Protein AF-A0A0F3IKJ4-F1 (afdb_monomer_lite)

Organism: NCBI:txid1632867

Structure (mmCIF, N/CA/C/O backbone):
data_AF-A0A0F3IKJ4-F1
#
_entry.id   AF-A0A0F3IKJ4-F1
#
loop_
_atom_site.group_PDB
_atom_site.id
_atom_site.type_symbol
_atom_site.label_atom_id
_atom_site.label_alt_id
_atom_site.label_comp_id
_atom_site.label_asym_id
_atom_site.label_entity_id
_atom_site.label_seq_id
_atom_site.pdbx_PDB_ins_code
_atom_site.Cartn_x
_atom_site.Cartn_y
_atom_site.Cartn_z
_atom_site.occupancy
_atom_site.B_iso_or_equiv
_atom_site.auth_seq_id
_atom_site.auth_comp_id
_atom_site.auth_asym_id
_atom_site.auth_atom_id
_atom_site.pdbx_PDB_model_num
ATOM 1 N N . GLY A 1 1 ? 0.042 -2.374 -7.862 1.00 97.12 1 GLY A N 1
ATOM 2 C CA . GLY A 1 1 ? 1.184 -1.464 -7.655 1.00 97.12 1 GLY A CA 1
ATOM 3 C C . GLY A 1 1 ? 1.555 -1.371 -6.192 1.00 97.12 1 GLY A C 1
ATOM 4 O O . GLY A 1 1 ? 2.397 -2.140 -5.754 1.00 97.12 1 GLY A O 1
ATOM 5 N N . ILE A 1 2 ? 0.873 -0.508 -5.431 1.00 98.25 2 ILE A N 1
ATOM 6 C CA . ILE A 1 2 ? 1.200 -0.202 -4.023 1.00 98.25 2 ILE A CA 1
ATOM 7 C C . ILE A 1 2 ? 1.387 -1.458 -3.158 1.00 98.25 2 ILE A C 1
ATOM 9 O O . ILE A 1 2 ? 2.433 -1.602 -2.537 1.00 98.25 2 ILE A O 1
ATOM 13 N N . HIS A 1 3 ? 0.435 -2.404 -3.169 1.00 98.06 3 HIS A N 1
ATOM 14 C CA . HIS A 1 3 ? 0.554 -3.659 -2.403 1.00 98.06 3 HIS A CA 1
ATOM 15 C C . HIS A 1 3 ? 1.870 -4.401 -2.675 1.00 98.06 3 HIS A C 1
ATOM 17 O O . HIS A 1 3 ? 2.531 -4.850 -1.743 1.00 98.06 3 HIS A O 1
ATOM 23 N N . TYR A 1 4 ? 2.281 -4.491 -3.942 1.00 98.56 4 TYR A N 1
ATOM 24 C CA . TYR A 1 4 ? 3.540 -5.131 -4.307 1.00 98.56 4 TYR A CA 1
ATOM 25 C C . TYR A 1 4 ? 4.745 -4.340 -3.787 1.00 98.56 4 TYR A C 1
ATOM 27 O O . TYR A 1 4 ? 5.637 -4.933 -3.197 1.00 98.56 4 TYR A O 1
ATOM 35 N N . CYS A 1 5 ? 4.772 -3.013 -3.927 1.00 98.44 5 CYS A N 1
ATOM 36 C CA . CYS A 1 5 ? 5.902 -2.224 -3.425 1.00 98.44 5 CYS A CA 1
ATOM 37 C C . CYS A 1 5 ? 6.017 -2.254 -1.890 1.00 98.44 5 CYS A C 1
ATOM 39 O O . CYS A 1 5 ? 7.115 -2.105 -1.361 1.00 98.44 5 CYS A O 1
ATOM 41 N N . LEU A 1 6 ? 4.913 -2.489 -1.173 1.00 98.25 6 LEU A N 1
ATOM 42 C CA . LEU A 1 6 ? 4.915 -2.659 0.283 1.00 98.25 6 LEU A CA 1
ATOM 43 C C . LEU A 1 6 ? 5.345 -4.065 0.723 1.00 98.25 6 LEU A C 1
ATOM 45 O O . LEU A 1 6 ? 6.025 -4.201 1.736 1.00 98.25 6 LEU A O 1
ATOM 49 N N . ASN A 1 7 ? 4.940 -5.102 -0.018 1.00 97.94 7 ASN A N 1
ATOM 50 C CA . ASN A 1 7 ? 4.973 -6.486 0.470 1.00 97.94 7 ASN A CA 1
ATOM 51 C C . ASN A 1 7 ? 5.778 -7.462 -0.403 1.00 97.94 7 ASN A C 1
ATOM 53 O O . ASN A 1 7 ? 6.031 -8.586 0.017 1.00 97.94 7 ASN A O 1
ATOM 57 N N . LYS A 1 8 ? 6.155 -7.074 -1.625 1.00 97.31 8 LYS A N 1
ATOM 58 C CA . LYS A 1 8 ? 6.764 -7.920 -2.673 1.00 97.31 8 LYS A CA 1
ATOM 59 C C . LYS A 1 8 ? 5.956 -9.173 -3.026 1.00 97.31 8 LYS A C 1
ATOM 61 O O . LYS A 1 8 ? 6.501 -10.178 -3.476 1.00 97.31 8 LYS A O 1
ATOM 66 N N . THR A 1 9 ? 4.639 -9.112 -2.861 1.00 96.88 9 THR A N 1
ATOM 67 C CA . THR A 1 9 ? 3.717 -10.199 -3.205 1.00 96.88 9 THR A CA 1
ATOM 68 C C . THR A 1 9 ? 2.596 -9.708 -4.112 1.00 96.88 9 THR A C 1
ATOM 70 O O . THR A 1 9 ? 2.366 -8.508 -4.253 1.00 96.88 9 THR A O 1
ATOM 73 N N . SER A 1 10 ? 1.877 -10.642 -4.738 1.00 95.06 10 SER A N 1
ATOM 74 C CA . SER A 1 10 ? 0.716 -10.321 -5.573 1.00 95.06 10 SER A CA 1
ATOM 75 C C . SER A 1 10 ? -0.583 -10.135 -4.799 1.00 95.06 10 SER A C 1
ATOM 77 O O . SER A 1 10 ? -1.465 -9.431 -5.282 1.00 95.06 10 SER A O 1
ATOM 79 N N . TYR A 1 11 ? -0.719 -10.762 -3.626 1.00 92.31 11 TYR A N 1
ATOM 80 C CA . TYR A 1 11 ? -1.995 -10.768 -2.910 1.00 92.31 11 TYR A CA 1
ATOM 81 C C . TYR A 1 11 ? -1.863 -10.952 -1.393 1.00 92.31 11 TYR A C 1
ATOM 83 O O . TYR A 1 11 ? -2.344 -10.120 -0.634 1.00 92.31 11 TYR A O 1
ATOM 91 N N . LYS A 1 12 ? -1.185 -12.009 -0.926 1.00 95.19 12 LYS A N 1
ATOM 92 C CA . LYS A 1 12 ? -1.010 -12.286 0.514 1.00 95.19 12 LYS A CA 1
ATOM 93 C C . LYS A 1 12 ? 0.111 -11.440 1.113 1.00 95.19 12 LYS A C 1
ATOM 95 O O . LYS A 1 12 ? 1.180 -11.364 0.519 1.00 95.19 12 LYS A O 1
ATOM 100 N N . ALA A 1 13 ? -0.095 -10.872 2.292 1.00 96.56 13 ALA A N 1
ATOM 101 C CA . ALA A 1 13 ? 0.951 -10.224 3.078 1.00 96.56 13 ALA A CA 1
ATOM 102 C C . ALA A 1 13 ? 0.760 -10.562 4.561 1.00 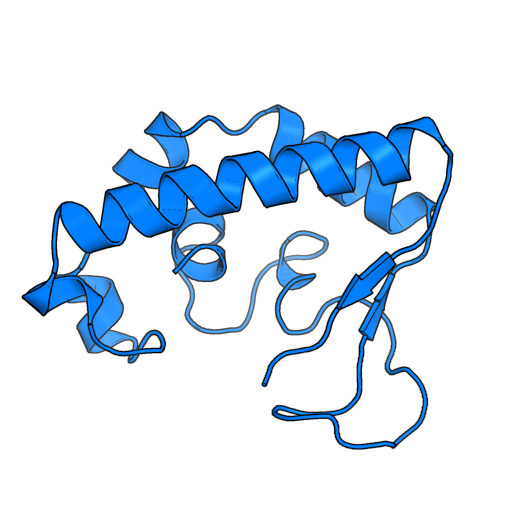96.56 13 ALA A C 1
ATOM 104 O O . ALA A 1 13 ? -0.245 -11.166 4.934 1.00 96.56 13 ALA A O 1
ATOM 105 N N . GLU A 1 14 ? 1.733 -10.215 5.396 1.00 96.94 14 GLU A N 1
ATOM 106 C CA . GLU A 1 14 ? 1.593 -10.384 6.839 1.00 96.94 14 GLU A CA 1
ATOM 107 C C . GLU A 1 14 ? 0.711 -9.276 7.426 1.00 96.94 14 GLU A C 1
ATOM 109 O O . GLU A 1 14 ? 0.912 -8.102 7.089 1.00 96.94 14 GLU A O 1
ATOM 114 N N . PRO A 1 15 ? -0.221 -9.600 8.337 1.00 96.50 15 PRO A N 1
ATOM 115 C CA . PRO A 1 15 ? -0.970 -8.585 9.054 1.00 96.50 15 PRO A CA 1
ATOM 116 C C . PRO A 1 15 ? -0.051 -7.597 9.803 1.00 96.50 15 PRO A C 1
ATOM 118 O O . PRO A 1 15 ? 0.967 -7.999 10.371 1.00 96.50 15 PRO A O 1
ATOM 121 N N . PRO A 1 16 ? -0.389 -6.296 9.833 1.00 97.31 16 PRO A N 1
ATOM 122 C CA . PRO A 1 16 ? -1.588 -5.697 9.247 1.00 97.31 16 PRO A CA 1
ATOM 123 C C . PRO A 1 16 ? -1.377 -5.186 7.803 1.00 97.31 16 PRO A C 1
ATOM 125 O O . PRO A 1 16 ? -2.193 -4.424 7.295 1.00 97.31 16 PRO A O 1
ATOM 128 N N . MET A 1 17 ? -0.273 -5.542 7.136 1.00 97.94 17 MET A N 1
ATOM 129 C CA . MET A 1 17 ? 0.091 -5.030 5.802 1.00 97.94 17 MET A CA 1
ATOM 130 C C . MET A 1 17 ? -0.660 -5.703 4.644 1.00 97.94 17 MET A C 1
ATOM 132 O O . MET A 1 17 ? -0.501 -5.316 3.485 1.00 97.94 17 MET A O 1
ATOM 136 N N . ASP A 1 18 ? -1.513 -6.674 4.953 1.00 97.38 18 ASP A N 1
ATOM 137 C CA . ASP A 1 18 ? -2.482 -7.282 4.045 1.00 97.38 18 ASP A CA 1
ATOM 138 C C . ASP A 1 18 ? -3.782 -6.473 3.899 1.00 97.38 18 ASP A C 1
ATOM 140 O O . ASP A 1 18 ? -4.666 -6.890 3.152 1.00 97.38 18 ASP A O 1
ATOM 144 N N . PHE A 1 19 ? -3.907 -5.311 4.556 1.00 97.69 19 PHE A N 1
ATOM 145 C CA . PHE A 1 19 ? -5.128 -4.489 4.592 1.00 97.69 19 PHE A CA 1
ATOM 146 C C . PHE A 1 19 ? -5.683 -4.057 3.225 1.00 97.69 19 PHE A C 1
ATOM 148 O O . PHE A 1 19 ? -6.861 -3.722 3.132 1.00 97.69 19 PHE A O 1
ATOM 155 N N . ILE A 1 20 ? -4.858 -4.040 2.173 1.00 96.69 20 ILE A N 1
ATOM 156 C CA . ILE A 1 20 ? -5.297 -3.692 0.812 1.00 96.69 20 ILE A CA 1
ATOM 157 C C . ILE A 1 20 ? -6.105 -4.839 0.186 1.00 96.69 20 ILE A C 1
ATOM 159 O O . ILE A 1 20 ? -6.979 -4.591 -0.640 1.00 96.69 20 ILE A O 1
ATOM 163 N N . THR A 1 21 ? -5.814 -6.090 0.554 1.00 94.75 21 THR A N 1
ATOM 164 C CA . THR A 1 21 ? -6.350 -7.288 -0.108 1.00 94.75 21 THR A CA 1
ATOM 165 C C . THR A 1 21 ? -7.197 -8.140 0.834 1.00 94.75 21 THR A C 1
ATOM 167 O O . THR A 1 21 ? -8.398 -8.299 0.625 1.00 94.75 21 THR A O 1
ATOM 170 N N . LEU A 1 22 ? -6.570 -8.718 1.858 1.00 94.44 22 LEU A N 1
ATOM 171 C CA . LEU A 1 22 ? -7.141 -9.761 2.709 1.00 94.44 22 LEU A CA 1
ATOM 172 C C . LEU A 1 22 ? -7.394 -9.305 4.145 1.00 94.44 22 LEU A C 1
ATOM 174 O O . LEU A 1 22 ? -8.192 -9.945 4.830 1.00 94.44 22 LEU A O 1
ATOM 178 N N . GLY A 1 23 ? -6.759 -8.227 4.596 1.00 95.00 23 GLY A N 1
ATOM 179 C CA . GLY A 1 23 ? -6.892 -7.751 5.967 1.00 95.00 23 GLY A CA 1
ATOM 180 C C . GLY A 1 23 ? -8.316 -7.300 6.307 1.00 95.00 23 GLY A C 1
ATOM 181 O O . GLY A 1 23 ? -9.143 -7.030 5.433 1.00 95.00 23 GLY A O 1
ATOM 182 N N . GLY A 1 24 ? -8.600 -7.209 7.605 1.00 95.88 24 GLY A N 1
ATOM 183 C CA . GLY A 1 24 ? -9.909 -6.796 8.108 1.00 95.88 24 GLY A CA 1
ATOM 184 C C . GLY A 1 24 ? -10.987 -7.871 8.047 1.00 95.88 24 GLY A C 1
ATOM 185 O O . GLY A 1 24 ? -10.725 -9.061 7.875 1.00 95.88 24 GLY A O 1
ATOM 186 N N . GLN A 1 25 ? -12.230 -7.426 8.206 1.00 97.00 25 GLN A N 1
ATOM 187 C CA . GLN A 1 25 ? -13.424 -8.270 8.175 1.00 97.00 25 GLN A CA 1
ATOM 188 C C . GLN A 1 25 ? -14.310 -7.897 6.991 1.00 97.00 25 GLN A C 1
ATOM 190 O O . GLN A 1 25 ? -14.407 -6.732 6.630 1.00 97.00 25 GLN A O 1
ATOM 195 N N . MET A 1 26 ? -14.991 -8.865 6.382 1.00 96.94 26 MET A N 1
ATOM 196 C CA . MET A 1 26 ? -15.925 -8.564 5.293 1.00 96.94 26 MET A CA 1
ATOM 197 C C . MET A 1 26 ? -17.128 -7.756 5.798 1.00 96.94 26 MET A C 1
ATOM 199 O O . MET A 1 26 ? -17.755 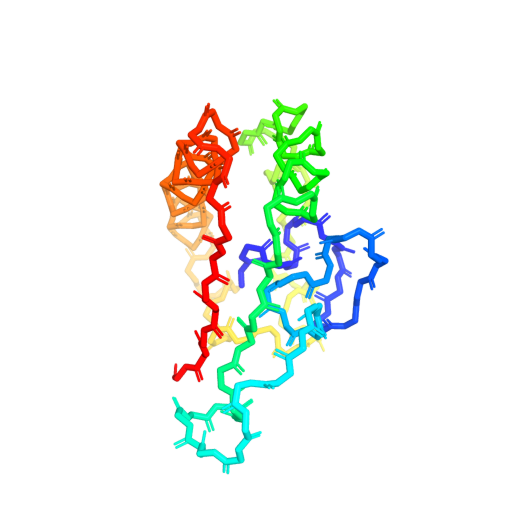-8.110 6.797 1.00 96.94 26 MET A O 1
ATOM 203 N N . ALA A 1 27 ? -17.492 -6.708 5.063 1.00 96.06 27 ALA A N 1
ATOM 204 C CA . ALA A 1 27 ? -18.701 -5.917 5.248 1.00 96.06 27 ALA A CA 1
ATOM 205 C C . ALA A 1 27 ? -19.913 -6.669 4.668 1.00 96.06 27 ALA A C 1
ATOM 207 O O . ALA A 1 27 ? -20.445 -6.340 3.607 1.00 96.06 27 ALA A O 1
ATOM 208 N N . GLY A 1 28 ? -20.329 -7.735 5.349 1.00 95.25 28 GLY A N 1
ATOM 209 C CA . GLY A 1 28 ? -21.409 -8.595 4.872 1.00 95.25 28 GLY A CA 1
ATOM 210 C C . GLY A 1 28 ? -21.005 -9.398 3.632 1.00 95.25 28 GLY A C 1
ATOM 211 O O . GLY A 1 28 ? -19.951 -10.030 3.618 1.00 95.25 28 GLY A O 1
ATOM 212 N N . LYS A 1 29 ? -21.885 -9.434 2.625 1.00 95.62 29 LYS A N 1
ATOM 213 C CA . LYS A 1 29 ? -21.763 -10.304 1.437 1.00 95.62 29 LYS A CA 1
ATOM 214 C C . LYS A 1 29 ? -22.001 -9.572 0.109 1.00 95.62 29 LYS A C 1
ATOM 216 O O . LYS A 1 29 ? -22.219 -10.219 -0.907 1.00 95.62 29 LYS A O 1
ATOM 221 N N . VAL A 1 30 ? -22.067 -8.240 0.132 1.00 93.25 30 VAL A N 1
ATOM 222 C CA . VAL A 1 30 ? -22.327 -7.451 -1.080 1.00 93.25 30 VAL A CA 1
ATOM 223 C C . VAL A 1 30 ? -21.037 -7.349 -1.877 1.00 93.25 30 VAL A C 1
ATOM 225 O O . VAL A 1 30 ? -20.073 -6.769 -1.391 1.00 93.25 30 VAL A O 1
ATOM 228 N N . GLU A 1 31 ? -21.038 -7.890 -3.089 1.00 94.62 31 GLU A N 1
ATOM 229 C CA . GLU A 1 31 ? -19.916 -7.813 -4.023 1.00 94.62 31 GLU A CA 1
ATOM 230 C C . GLU A 1 31 ? -19.791 -6.398 -4.602 1.00 94.62 31 GLU A C 1
ATOM 232 O O . GLU A 1 31 ? -20.742 -5.870 -5.181 1.00 94.62 31 GLU A O 1
ATOM 237 N N . VAL A 1 32 ? -18.616 -5.787 -4.453 1.00 94.00 32 VAL A N 1
ATOM 238 C CA . VAL A 1 32 ? -18.324 -4.410 -4.908 1.00 94.00 32 VAL A CA 1
ATOM 239 C C . VAL A 1 32 ? -17.124 -4.360 -5.862 1.00 94.00 32 VAL A C 1
ATOM 241 O O . VAL A 1 32 ? -16.457 -3.336 -5.985 1.00 94.00 32 VAL A O 1
ATOM 244 N N . GLY A 1 33 ? -16.852 -5.485 -6.529 1.00 92.69 33 GLY A N 1
ATOM 245 C CA . GLY A 1 33 ? -15.725 -5.687 -7.437 1.00 92.69 33 GLY A CA 1
ATOM 246 C C . GLY A 1 33 ? -15.054 -7.032 -7.169 1.00 92.69 33 GLY A C 1
ATOM 247 O O . GLY A 1 33 ? -15.599 -8.076 -7.518 1.00 92.69 33 GLY A O 1
ATOM 248 N N . TYR A 1 34 ? -13.892 -7.020 -6.516 1.00 92.06 34 TYR A N 1
ATOM 249 C CA . TYR A 1 34 ? -13.115 -8.219 -6.170 1.00 92.06 34 TYR A CA 1
ATOM 250 C C . TYR A 1 34 ? -13.481 -8.798 -4.792 1.00 92.06 34 TYR A C 1
ATOM 252 O O . TYR A 1 34 ? -12.597 -9.085 -3.979 1.00 92.06 34 TYR A O 1
ATOM 260 N N . GLY A 1 35 ? -14.772 -8.959 -4.508 1.00 94.25 35 GLY A N 1
ATOM 261 C CA . GLY A 1 35 ? -15.259 -9.390 -3.197 1.00 94.25 35 GLY A CA 1
ATOM 262 C 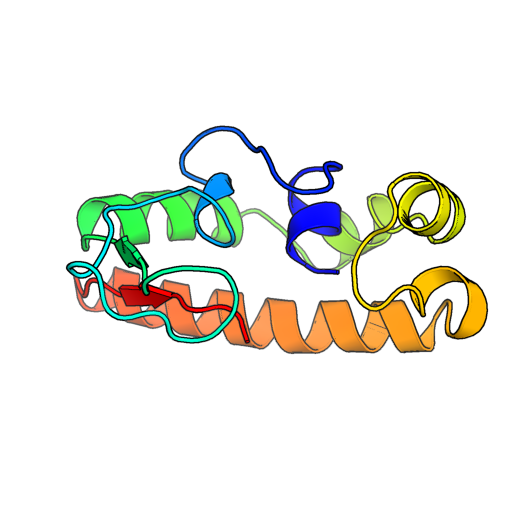C . GLY A 1 35 ? -16.101 -8.331 -2.480 1.00 94.25 35 GLY A C 1
ATOM 263 O O . GLY A 1 35 ? -16.283 -7.210 -2.976 1.00 94.25 35 GLY A O 1
ATOM 264 N N . PRO A 1 36 ? -16.562 -8.644 -1.255 1.00 96.38 36 PRO A N 1
ATOM 265 C CA . PRO A 1 36 ? -17.131 -7.654 -0.358 1.00 96.38 36 PRO A CA 1
ATOM 266 C C . PRO A 1 36 ? -16.092 -6.651 0.132 1.00 96.38 36 PRO A C 1
ATOM 268 O O . PRO A 1 36 ? -14.919 -6.989 0.316 1.00 96.38 36 PRO A O 1
ATOM 271 N N . ALA A 1 37 ? -16.549 -5.433 0.431 1.00 97.06 37 ALA A N 1
ATOM 272 C CA . ALA A 1 37 ? -15.726 -4.435 1.104 1.00 97.06 37 ALA A CA 1
ATOM 273 C C . ALA A 1 37 ? -15.188 -4.976 2.440 1.00 97.06 37 ALA A C 1
ATOM 275 O O . ALA A 1 37 ? -15.787 -5.853 3.067 1.00 97.06 37 ALA A O 1
ATOM 276 N N . ARG A 1 38 ? -14.054 -4.447 2.888 1.00 97.38 38 ARG A N 1
ATOM 277 C CA . ARG A 1 38 ? -13.340 -4.883 4.088 1.00 97.38 38 ARG A CA 1
ATOM 278 C C . ARG A 1 38 ? -13.320 -3.767 5.117 1.00 97.38 38 ARG A C 1
ATOM 280 O O . ARG A 1 38 ? -12.921 -2.648 4.814 1.00 97.38 38 ARG A O 1
ATOM 287 N N . LEU A 1 39 ? -13.775 -4.083 6.321 1.00 98.19 39 LEU A N 1
ATOM 288 C CA . LEU A 1 39 ? -13.808 -3.210 7.483 1.00 98.19 39 LEU A CA 1
ATOM 289 C C . LEU A 1 39 ? -12.519 -3.390 8.282 1.00 98.19 39 LEU A C 1
ATOM 291 O O . LEU A 1 39 ? -12.152 -4.513 8.639 1.00 98.19 39 LEU A O 1
ATOM 295 N N . ILE A 1 40 ? -11.865 -2.275 8.583 1.00 98.62 40 ILE A N 1
ATOM 296 C CA . ILE A 1 40 ? -10.673 -2.206 9.420 1.00 98.62 40 ILE A CA 1
ATOM 297 C C . ILE A 1 40 ? -11.019 -1.340 10.629 1.00 98.62 40 ILE A C 1
ATOM 299 O O . ILE A 1 40 ? -11.393 -0.177 10.472 1.00 98.62 40 ILE A O 1
ATOM 303 N N . ASP A 1 41 ? -10.921 -1.902 11.831 1.00 98.69 41 ASP A N 1
ATOM 304 C CA . ASP A 1 41 ? -11.160 -1.152 13.065 1.00 98.69 41 ASP A CA 1
ATOM 305 C C . ASP A 1 41 ? -10.043 -0.131 13.345 1.00 98.69 41 ASP A C 1
ATOM 307 O O . ASP A 1 41 ? -8.950 -0.192 12.777 1.00 98.69 41 ASP A O 1
ATOM 311 N N . SER A 1 42 ? -10.310 0.820 14.240 1.00 98.75 42 SER A N 1
ATOM 312 C CA . SER A 1 42 ? -9.391 1.923 14.538 1.00 98.75 42 SER A CA 1
ATOM 313 C C . SER A 1 42 ? -8.063 1.483 15.167 1.00 98.75 42 SER A C 1
ATOM 315 O O . SER A 1 42 ? -7.039 2.131 14.937 1.00 98.75 42 SER A O 1
ATOM 317 N N . ASN A 1 43 ? -8.034 0.368 15.907 1.00 98.62 43 ASN A N 1
ATOM 318 C CA . ASN A 1 43 ? -6.792 -0.176 16.462 1.00 98.62 43 ASN A CA 1
ATOM 319 C C . ASN A 1 43 ? -5.913 -0.749 15.346 1.00 98.62 43 ASN A C 1
ATOM 321 O O . ASN A 1 43 ? -4.707 -0.497 15.307 1.00 98.62 43 ASN A O 1
ATOM 325 N N . THR A 1 44 ? -6.522 -1.469 14.405 1.00 98.62 44 THR A N 1
ATOM 326 C CA . THR A 1 44 ? -5.832 -2.006 13.231 1.00 98.62 44 THR A CA 1
ATOM 327 C C . THR A 1 44 ? -5.366 -0.877 12.309 1.00 98.62 44 THR A C 1
ATOM 329 O O . THR A 1 44 ? -4.223 -0.905 11.860 1.00 98.62 44 THR A O 1
ATOM 332 N N . VAL A 1 45 ? -6.177 0.168 12.094 1.00 98.88 45 VAL A N 1
ATOM 333 C CA . VAL A 1 45 ? -5.753 1.383 11.367 1.00 98.88 45 VAL A CA 1
ATOM 334 C C . VAL A 1 45 ? -4.519 2.010 12.008 1.00 98.88 45 VAL A C 1
ATOM 336 O O . VAL A 1 45 ? -3.564 2.330 11.299 1.00 98.88 45 VAL A O 1
ATOM 339 N N . LYS A 1 46 ? -4.493 2.146 13.339 1.00 98.88 46 LYS A N 1
ATOM 340 C CA . LYS A 1 46 ? -3.323 2.663 14.056 1.00 98.88 46 LYS A CA 1
ATOM 341 C C . LYS A 1 46 ? -2.083 1.794 13.825 1.00 98.88 46 LYS A C 1
ATOM 343 O O . LYS A 1 46 ? -1.018 2.325 13.519 1.00 98.88 46 LYS A O 1
ATOM 348 N N . ALA A 1 47 ? -2.217 0.469 13.890 1.00 98.75 47 ALA A N 1
ATOM 349 C CA . ALA A 1 47 ? -1.108 -0.446 13.615 1.00 98.75 47 ALA A CA 1
ATOM 350 C C . ALA A 1 47 ? -0.600 -0.337 12.162 1.00 98.75 47 ALA A C 1
ATOM 352 O O . ALA A 1 47 ? 0.609 -0.356 11.921 1.00 98.75 47 ALA A O 1
ATOM 353 N N . ILE A 1 48 ? -1.502 -0.170 11.186 1.00 98.75 48 ILE A N 1
ATOM 354 C CA . ILE A 1 48 ? -1.136 0.086 9.783 1.00 98.75 48 ILE A CA 1
ATOM 355 C C . ILE A 1 48 ? -0.391 1.417 9.673 1.00 98.75 48 ILE A C 1
ATOM 357 O O . ILE A 1 48 ? 0.673 1.475 9.054 1.00 98.75 48 ILE A O 1
ATOM 361 N N . HIS A 1 49 ? -0.908 2.476 10.302 1.00 98.81 49 HIS A N 1
ATOM 362 C CA . HIS A 1 49 ? -0.270 3.788 10.320 1.00 98.81 49 HIS A CA 1
ATOM 363 C C . HIS A 1 49 ? 1.159 3.715 10.870 1.00 98.81 49 HIS A C 1
ATOM 365 O O . HIS A 1 49 ? 2.077 4.216 10.228 1.00 98.81 49 HIS A O 1
ATOM 371 N N . GLU A 1 50 ? 1.380 3.040 11.999 1.00 98.56 50 GLU A N 1
ATOM 372 C CA . GLU A 1 50 ? 2.707 2.890 12.611 1.00 98.56 50 GLU A CA 1
ATOM 373 C C . GLU A 1 50 ? 3.715 2.176 11.696 1.00 98.56 50 GLU A C 1
ATOM 375 O O . GLU A 1 50 ? 4.913 2.479 11.729 1.00 98.56 50 GLU A O 1
ATOM 380 N N . ARG A 1 51 ? 3.251 1.240 10.857 1.00 98.19 51 ARG A N 1
ATOM 381 C CA . ARG A 1 51 ? 4.083 0.576 9.841 1.00 98.19 51 ARG A CA 1
ATOM 382 C C . ARG A 1 51 ? 4.349 1.492 8.650 1.00 98.19 51 ARG A C 1
ATOM 384 O O . ARG A 1 51 ? 5.505 1.653 8.266 1.00 98.19 51 ARG A O 1
ATOM 391 N N . LEU A 1 52 ? 3.312 2.123 8.100 1.00 98.00 52 LEU A N 1
ATOM 392 C CA . LEU A 1 52 ? 3.421 3.005 6.935 1.00 98.00 52 LEU A CA 1
ATOM 393 C C . LEU A 1 52 ? 4.199 4.291 7.223 1.00 98.00 52 LEU A C 1
ATOM 395 O O . LEU A 1 52 ? 4.902 4.790 6.346 1.00 98.00 52 LEU A O 1
ATOM 399 N N . ALA A 1 53 ? 4.108 4.831 8.440 1.00 97.69 53 ALA A N 1
ATOM 400 C CA . ALA A 1 53 ? 4.805 6.047 8.858 1.00 97.69 53 ALA A CA 1
ATOM 401 C C . ALA A 1 53 ? 6.321 5.941 8.641 1.00 97.69 53 ALA A C 1
ATOM 403 O O . ALA A 1 53 ? 6.938 6.919 8.218 1.00 97.69 53 ALA A O 1
ATOM 404 N N . LYS A 1 54 ? 6.881 4.741 8.845 1.00 97.62 54 LYS A N 1
ATOM 405 C CA . LYS A 1 54 ? 8.313 4.431 8.717 1.00 97.62 54 LYS A CA 1
ATOM 406 C C . LYS A 1 54 ? 8.788 4.259 7.273 1.00 97.62 54 LYS A C 1
ATOM 408 O O . LYS A 1 54 ? 9.989 4.274 7.053 1.00 97.62 54 LYS A O 1
ATOM 413 N N . LEU A 1 55 ? 7.871 4.077 6.322 1.00 98.12 55 LEU A N 1
ATOM 414 C CA . LEU A 1 55 ? 8.198 3.855 4.914 1.00 98.12 55 LEU A CA 1
ATOM 415 C C . LEU A 1 55 ? 8.223 5.171 4.139 1.00 98.12 55 LEU A C 1
ATOM 417 O O . LEU A 1 55 ? 7.358 6.036 4.315 1.00 98.12 55 LEU A O 1
ATOM 421 N N . THR A 1 56 ? 9.192 5.299 3.249 1.00 98.06 56 THR A N 1
ATOM 422 C CA . THR A 1 56 ? 9.393 6.429 2.343 1.00 98.06 56 THR A CA 1
ATOM 423 C C . THR A 1 56 ? 9.043 6.044 0.905 1.00 98.06 56 THR A C 1
ATOM 425 O O . THR A 1 56 ? 8.916 4.867 0.574 1.00 98.06 56 THR A O 1
ATOM 428 N N . VAL A 1 57 ? 8.900 7.040 0.025 1.00 98.31 57 VAL A N 1
ATOM 429 C CA . VAL A 1 57 ? 8.776 6.787 -1.422 1.00 98.31 57 VAL A CA 1
ATOM 430 C C . VAL A 1 57 ? 10.009 6.046 -1.952 1.00 98.31 57 VAL A C 1
ATOM 432 O O . VAL A 1 57 ? 9.872 5.176 -2.806 1.00 98.31 57 VAL A O 1
ATOM 435 N N . GLU A 1 58 ? 11.191 6.318 -1.395 1.00 98.50 58 GLU A N 1
ATOM 436 C CA . GLU A 1 58 ? 12.431 5.630 -1.762 1.00 98.50 58 GLU A CA 1
ATOM 437 C C . GLU A 1 58 ? 12.404 4.139 -1.382 1.00 98.50 58 GLU A C 1
ATOM 439 O O . GLU A 1 58 ? 12.857 3.290 -2.145 1.00 98.50 58 GLU A O 1
ATOM 444 N N . ASP A 1 59 ? 11.788 3.773 -0.255 1.00 98.38 59 ASP A N 1
ATOM 445 C CA . ASP A 1 59 ? 11.589 2.358 0.093 1.00 98.38 59 ASP A CA 1
ATOM 446 C C . ASP A 1 59 ? 10.692 1.646 -0.929 1.00 98.38 59 ASP A C 1
ATOM 448 O O . ASP A 1 59 ? 10.953 0.502 -1.310 1.00 98.38 59 ASP A O 1
ATOM 452 N N . LEU A 1 60 ? 9.651 2.330 -1.421 1.00 98.44 60 LEU A N 1
ATOM 453 C CA . LEU A 1 60 ? 8.815 1.808 -2.502 1.00 98.44 60 LEU A CA 1
ATOM 454 C C . LEU A 1 60 ? 9.600 1.711 -3.812 1.00 98.44 60 LEU A C 1
ATOM 456 O O . LEU A 1 60 ? 9.422 0.730 -4.535 1.00 98.44 60 LEU A O 1
ATOM 460 N N . ARG A 1 61 ? 10.469 2.688 -4.106 1.00 98.56 61 ARG A N 1
ATOM 461 C CA . ARG A 1 61 ? 11.343 2.696 -5.289 1.00 98.56 61 ARG A CA 1
ATOM 462 C C . ARG A 1 61 ? 12.256 1.483 -5.301 1.00 98.56 61 ARG A C 1
ATOM 464 O O . ARG A 1 61 ? 12.282 0.753 -6.285 1.00 98.56 61 ARG A O 1
ATOM 471 N N . ASN A 1 62 ? 12.909 1.211 -4.176 1.00 98.50 62 ASN A N 1
ATOM 472 C CA . ASN A 1 62 ? 13.789 0.056 -3.997 1.00 98.50 62 ASN A CA 1
ATOM 473 C C . ASN A 1 62 ? 13.068 -1.292 -4.152 1.00 98.50 62 ASN A C 1
ATOM 475 O O . ASN A 1 62 ? 13.700 -2.318 -4.413 1.00 98.50 62 ASN A O 1
ATOM 479 N N . ASN A 1 63 ? 11.744 -1.310 -3.997 1.00 98.25 63 ASN A N 1
ATOM 480 C CA . ASN A 1 63 ? 10.924 -2.504 -4.166 1.00 98.25 63 ASN A CA 1
ATOM 481 C C . ASN A 1 63 ? 10.247 -2.593 -5.539 1.00 98.25 63 ASN A C 1
ATOM 483 O O . ASN A 1 63 ? 9.725 -3.658 -5.875 1.00 98.25 63 ASN A O 1
ATOM 487 N N . TYR A 1 64 ? 10.237 -1.514 -6.320 1.00 98.69 64 TYR A N 1
ATOM 488 C CA . TYR A 1 64 ? 9.608 -1.476 -7.631 1.00 98.69 64 TYR A CA 1
ATOM 489 C C . TYR A 1 64 ? 10.452 -2.246 -8.652 1.00 98.69 64 TYR A C 1
ATOM 491 O O . TYR A 1 64 ? 11.526 -1.817 -9.059 1.00 98.69 64 TYR A O 1
ATOM 499 N N . ASP A 1 65 ? 9.943 -3.404 -9.073 1.00 98.50 65 ASP A N 1
ATOM 500 C CA . ASP A 1 65 ? 10.558 -4.247 -10.097 1.00 98.50 65 ASP A CA 1
ATOM 501 C C . ASP A 1 65 ? 9.496 -4.598 -11.147 1.00 98.50 65 ASP A C 1
ATOM 503 O O . ASP A 1 65 ? 8.734 -5.554 -10.963 1.00 98.50 65 ASP A O 1
ATOM 507 N N . PRO A 1 66 ? 9.432 -3.844 -12.259 1.00 98.31 66 PRO A N 1
ATOM 508 C CA . PRO A 1 66 ? 8.458 -4.075 -13.318 1.00 98.31 66 PRO A CA 1
ATOM 509 C C . PRO A 1 66 ? 8.466 -5.491 -13.899 1.00 98.31 66 PRO A C 1
ATOM 511 O O . PRO A 1 66 ? 7.409 -6.027 -14.238 1.00 98.31 66 PRO A O 1
ATOM 514 N N . ARG A 1 67 ? 9.641 -6.129 -13.989 1.00 98.25 67 ARG A N 1
ATOM 515 C CA . ARG A 1 67 ? 9.774 -7.487 -14.540 1.00 98.25 67 ARG A CA 1
ATOM 516 C C . ARG A 1 67 ? 9.240 -8.523 -13.559 1.00 98.25 67 ARG A C 1
ATOM 518 O O . ARG A 1 67 ? 8.566 -9.466 -13.971 1.00 98.25 67 ARG A O 1
ATOM 525 N N . ALA A 1 68 ? 9.522 -8.371 -12.267 1.00 98.31 68 ALA A N 1
ATOM 526 C CA . ALA A 1 68 ? 8.929 -9.225 -11.241 1.00 98.31 68 ALA A CA 1
ATOM 527 C C . ALA A 1 68 ? 7.412 -9.011 -11.140 1.00 98.31 68 ALA A C 1
ATOM 529 O O . ALA A 1 68 ? 6.662 -9.983 -11.041 1.00 98.31 68 ALA A O 1
ATOM 530 N N . MET A 1 69 ? 6.948 -7.763 -11.244 1.00 98.50 69 MET A N 1
ATOM 531 C CA . MET A 1 69 ? 5.522 -7.433 -11.257 1.00 98.50 69 MET A CA 1
ATOM 532 C C . MET A 1 69 ? 4.790 -8.060 -12.450 1.00 98.50 69 MET A C 1
ATOM 534 O O . MET A 1 69 ? 3.677 -8.558 -12.284 1.00 98.50 69 MET A O 1
ATOM 538 N N . GLU A 1 70 ? 5.404 -8.097 -13.635 1.00 98.00 70 GLU A N 1
ATOM 539 C CA . GLU A 1 70 ? 4.849 -8.803 -14.796 1.00 98.00 70 GLU A CA 1
ATOM 540 C C . GLU A 1 70 ? 4.749 -10.315 -14.545 1.00 98.00 70 GLU A C 1
ATOM 542 O O . GLU A 1 70 ? 3.673 -10.895 -14.699 1.00 98.00 70 GLU A O 1
ATOM 547 N N . LYS A 1 71 ? 5.829 -10.947 -14.062 1.00 98.00 71 LYS A N 1
ATOM 548 C CA . LYS A 1 71 ? 5.851 -12.387 -13.730 1.00 98.00 71 LYS A CA 1
ATOM 549 C C . LYS A 1 71 ? 4.797 -12.770 -12.690 1.00 98.00 71 LYS A C 1
ATOM 551 O O . LYS A 1 71 ? 4.189 -13.834 -12.783 1.00 98.00 71 LYS A O 1
ATOM 556 N N . LEU A 1 72 ? 4.566 -11.901 -11.709 1.00 97.88 72 LEU A N 1
ATOM 557 C CA . LEU A 1 72 ? 3.557 -12.084 -10.664 1.00 97.88 72 LEU A CA 1
ATOM 558 C C . LEU A 1 72 ? 2.144 -11.673 -11.099 1.00 97.88 72 LEU A C 1
ATOM 560 O O . LEU A 1 72 ? 1.221 -11.752 -10.289 1.00 97.88 72 LEU A O 1
ATOM 564 N N . ASN A 1 73 ? 1.957 -11.260 -12.357 1.00 96.94 73 ASN A N 1
ATOM 565 C CA . ASN A 1 73 ? 0.685 -10.786 -12.899 1.00 96.94 73 ASN A CA 1
ATOM 566 C C . ASN A 1 73 ? 0.062 -9.647 -12.072 1.00 96.94 73 ASN A C 1
ATOM 568 O O . ASN A 1 73 ? -1.156 -9.597 -11.894 1.00 96.94 73 ASN A O 1
ATOM 572 N N . ILE A 1 74 ? 0.881 -8.721 -11.563 1.00 97.75 74 ILE A N 1
ATOM 573 C CA . ILE A 1 74 ? 0.392 -7.604 -10.751 1.00 97.75 74 ILE A CA 1
ATOM 574 C C . ILE A 1 74 ? -0.509 -6.710 -11.606 1.00 97.75 74 ILE A C 1
ATOM 576 O O . ILE A 1 74 ? -0.055 -6.077 -12.562 1.00 97.75 74 ILE A O 1
ATOM 580 N N . TYR A 1 75 ? -1.785 -6.612 -11.233 1.00 95.00 75 TYR A N 1
ATOM 581 C CA . TYR A 1 75 ? -2.748 -5.708 -11.866 1.00 95.00 75 TYR A CA 1
ATOM 582 C C . TYR A 1 75 ? -2.224 -4.256 -11.878 1.00 95.00 75 TYR A C 1
ATOM 584 O O . TYR A 1 75 ? -1.612 -3.849 -10.881 1.00 95.00 75 TYR A O 1
ATOM 592 N N . PRO A 1 76 ? -2.424 -3.473 -12.959 1.00 95.75 76 PRO A N 1
ATOM 593 C CA . PRO A 1 76 ? -3.155 -3.805 -14.189 1.00 95.75 76 PRO A CA 1
ATOM 594 C C . PRO A 1 76 ? -2.272 -4.360 -15.323 1.00 95.75 76 PRO A C 1
ATOM 596 O O . PRO A 1 76 ? -2.662 -4.299 -16.483 1.00 95.75 76 PRO A O 1
ATOM 599 N N . LYS A 1 77 ? -1.094 -4.926 -15.013 1.00 96.69 77 LYS A N 1
ATOM 600 C CA . LYS A 1 77 ? -0.120 -5.467 -15.989 1.00 96.69 77 LYS A CA 1
ATOM 601 C C . LYS A 1 77 ? 0.483 -4.421 -16.935 1.00 96.69 77 LYS A C 1
ATOM 603 O O . LYS A 1 77 ? 0.850 -4.728 -18.062 1.00 96.69 77 LYS A O 1
ATOM 608 N N . ILE A 1 78 ? 0.612 -3.189 -16.451 1.00 97.31 78 ILE A N 1
ATOM 609 C CA . ILE A 1 78 ? 1.207 -2.071 -17.199 1.00 97.31 78 ILE A CA 1
ATOM 610 C C . ILE A 1 78 ? 2.639 -1.753 -16.762 1.00 97.31 78 ILE A C 1
ATOM 612 O O . ILE A 1 78 ? 3.346 -1.036 -17.452 1.00 97.31 78 ILE A O 1
ATOM 616 N N . TRP A 1 79 ? 3.083 -2.304 -15.631 1.00 98.19 79 TRP A N 1
ATOM 617 C CA . TRP A 1 79 ? 4.293 -1.865 -14.930 1.00 98.19 79 TRP A CA 1
ATOM 618 C C . TRP A 1 79 ? 5.558 -1.954 -15.785 1.00 98.19 79 TRP A C 1
ATOM 620 O O . TRP A 1 79 ? 6.380 -1.048 -15.741 1.00 98.19 79 TRP A O 1
ATOM 630 N N . LEU A 1 80 ? 5.703 -3.006 -16.602 1.00 97.62 80 LEU A N 1
ATOM 631 C CA . LEU A 1 80 ? 6.844 -3.135 -17.515 1.00 97.62 80 LEU A CA 1
ATOM 632 C C . LEU A 1 80 ? 6.777 -2.162 -18.696 1.00 97.62 80 LEU A C 1
ATOM 634 O O . LEU A 1 80 ? 7.812 -1.652 -19.112 1.00 97.62 80 LEU A O 1
ATOM 638 N N . ARG A 1 81 ? 5.576 -1.913 -19.227 1.00 97.88 81 ARG A N 1
ATOM 639 C CA . ARG A 1 81 ? 5.359 -1.003 -20.357 1.00 97.88 81 ARG A CA 1
ATOM 640 C C . ARG A 1 81 ? 5.591 0.452 -19.947 1.00 97.88 81 ARG A C 1
ATOM 642 O O . ARG A 1 81 ? 6.267 1.172 -20.670 1.00 97.88 81 ARG A O 1
ATOM 649 N N . ASP A 1 82 ? 5.058 0.842 -18.791 1.00 97.88 82 ASP A N 1
ATOM 650 C CA . ASP A 1 82 ? 5.020 2.239 -18.339 1.00 97.88 82 ASP A CA 1
ATOM 651 C C . ASP A 1 82 ? 6.234 2.593 -17.459 1.00 97.88 82 ASP A C 1
ATOM 653 O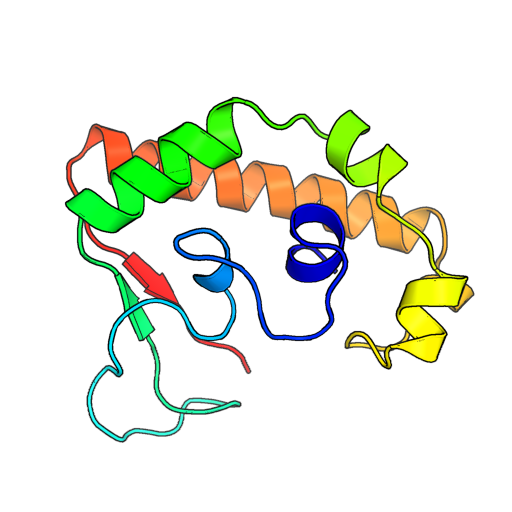 O . ASP A 1 82 ? 6.552 3.763 -17.283 1.00 97.88 82 ASP A O 1
ATOM 657 N N . SER A 1 83 ? 6.948 1.588 -16.931 1.00 96.69 83 SER A N 1
ATOM 658 C CA . SER A 1 83 ? 8.213 1.710 -16.193 1.00 96.69 83 SER A CA 1
ATOM 659 C C . SER A 1 83 ? 8.222 2.865 -15.181 1.00 96.69 83 SER A C 1
ATOM 661 O O . SER A 1 83 ? 7.632 2.723 -14.112 1.00 96.69 83 SER A O 1
ATOM 663 N N . GLU A 1 84 ? 8.875 3.985 -15.501 1.00 98.00 84 GLU A N 1
ATOM 664 C CA . GLU A 1 84 ? 9.017 5.152 -14.621 1.00 98.00 84 GLU A CA 1
ATOM 665 C C . GLU A 1 84 ? 7.676 5.830 -14.327 1.00 98.00 84 GLU A C 1
ATOM 667 O O . GLU A 1 84 ? 7.358 6.059 -13.165 1.00 98.00 84 GLU A O 1
ATOM 672 N N . GLU A 1 85 ? 6.829 6.027 -15.341 1.00 98.25 85 GLU A N 1
ATOM 673 C CA . GLU A 1 85 ? 5.492 6.612 -15.160 1.00 98.25 85 GLU A CA 1
ATOM 674 C C . GLU A 1 85 ? 4.621 5.723 -14.257 1.00 98.25 85 GLU A C 1
ATOM 676 O O . GLU A 1 85 ? 3.852 6.202 -13.420 1.00 98.25 85 GLU A O 1
ATOM 681 N N . GLY A 1 86 ? 4.793 4.400 -14.368 1.00 98.25 86 GLY A N 1
ATOM 682 C CA . GLY A 1 86 ? 4.149 3.435 -13.480 1.00 98.25 86 GLY A CA 1
ATOM 683 C C . GLY A 1 86 ? 4.602 3.569 -12.021 1.00 98.25 86 GLY A C 1
ATOM 684 O O . GLY A 1 86 ? 3.792 3.378 -11.108 1.00 98.25 86 GLY A O 1
ATOM 685 N N . PHE A 1 87 ? 5.871 3.917 -11.784 1.00 98.69 87 PHE A N 1
ATOM 686 C CA . PHE A 1 87 ? 6.370 4.194 -10.439 1.00 98.69 87 PHE A CA 1
ATOM 687 C C . PHE A 1 87 ? 5.846 5.524 -9.901 1.00 98.69 87 PHE A C 1
ATOM 689 O O . PHE A 1 87 ? 5.381 5.556 -8.761 1.00 98.69 87 PHE A O 1
ATOM 696 N N . ASP A 1 88 ? 5.878 6.586 -10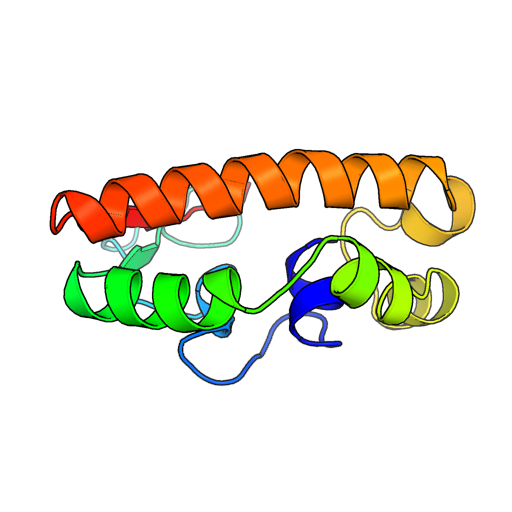.704 1.00 98.62 88 ASP A N 1
ATOM 697 C CA . ASP A 1 88 ? 5.401 7.912 -10.301 1.00 98.62 88 ASP A CA 1
ATOM 698 C C . ASP A 1 88 ? 3.935 7.852 -9.857 1.00 98.62 88 ASP A C 1
ATOM 700 O O . ASP A 1 88 ? 3.583 8.354 -8.786 1.00 98.62 88 ASP A O 1
ATOM 704 N N . TYR A 1 89 ? 3.111 7.098 -10.592 1.00 98.25 89 TYR A N 1
ATOM 705 C CA . TYR A 1 89 ? 1.734 6.799 -10.201 1.00 98.25 89 TYR A CA 1
ATOM 706 C C . TYR A 1 89 ? 1.656 6.091 -8.835 1.00 98.25 89 TYR A C 1
ATOM 708 O O . TYR A 1 89 ? 0.875 6.469 -7.963 1.00 98.25 89 TYR A O 1
ATOM 716 N N . ILE A 1 90 ? 2.476 5.063 -8.594 1.00 98.56 90 ILE A N 1
ATOM 717 C CA . ILE A 1 90 ? 2.507 4.377 -7.291 1.00 98.56 90 ILE A CA 1
ATOM 718 C C . ILE A 1 90 ? 2.920 5.339 -6.169 1.00 98.56 90 ILE A C 1
ATOM 720 O O . ILE A 1 90 ? 2.313 5.302 -5.097 1.00 98.56 90 ILE A O 1
ATOM 724 N N . ALA A 1 91 ? 3.937 6.169 -6.396 1.00 98.69 91 ALA A N 1
ATOM 725 C CA . ALA A 1 91 ? 4.469 7.100 -5.408 1.00 98.69 91 ALA A CA 1
ATOM 726 C C . ALA A 1 91 ? 3.440 8.168 -5.012 1.00 98.69 91 ALA A C 1
ATOM 728 O O . ALA A 1 91 ? 3.257 8.435 -3.819 1.00 98.69 91 ALA A O 1
ATOM 729 N N . GLU A 1 92 ? 2.728 8.732 -5.989 1.00 98.62 92 GLU A N 1
ATOM 730 C CA . GLU A 1 92 ? 1.657 9.704 -5.761 1.00 98.62 92 GLU A CA 1
ATOM 731 C C . GLU A 1 92 ? 0.555 9.113 -4.871 1.00 98.62 92 GLU A C 1
ATOM 733 O O . GLU A 1 92 ? 0.281 9.616 -3.775 1.00 98.62 92 GLU A O 1
ATOM 738 N N . TYR A 1 93 ? -0.029 7.986 -5.287 1.00 98.56 93 TYR A N 1
ATOM 739 C CA . TYR A 1 93 ? -1.135 7.373 -4.552 1.00 98.56 93 TYR A CA 1
ATOM 740 C C . TYR A 1 93 ? -0.703 6.754 -3.221 1.00 98.56 93 TYR A C 1
ATOM 742 O O . TYR A 1 93 ? -1.508 6.687 -2.289 1.00 98.56 93 TYR A O 1
ATOM 750 N N . PHE A 1 94 ? 0.562 6.351 -3.077 1.00 98.69 94 PHE A N 1
ATOM 751 C CA . PHE A 1 94 ? 1.112 5.958 -1.783 1.00 98.69 94 PHE A CA 1
ATOM 752 C C . PHE A 1 94 ? 1.090 7.118 -0.783 1.00 98.69 94 PHE A C 1
ATOM 754 O O . PHE A 1 94 ? 0.662 6.924 0.355 1.00 98.69 94 PHE A O 1
ATOM 761 N N . ASN A 1 95 ? 1.487 8.326 -1.194 1.00 98.56 95 ASN A N 1
ATOM 762 C CA . ASN A 1 95 ? 1.456 9.497 -0.315 1.00 98.56 95 ASN A CA 1
ATOM 763 C C . ASN A 1 95 ? 0.024 9.881 0.082 1.00 98.56 95 ASN A C 1
ATOM 765 O O . ASN A 1 95 ? -0.225 10.202 1.250 1.00 98.56 95 ASN A O 1
ATOM 769 N N . ILE A 1 96 ? -0.929 9.779 -0.851 1.00 98.62 96 ILE A N 1
ATOM 770 C CA . ILE A 1 96 ? -2.359 9.994 -0.577 1.00 98.62 96 ILE A CA 1
ATOM 771 C C . ILE A 1 96 ? -2.865 8.965 0.443 1.00 98.62 96 ILE A C 1
ATOM 773 O O . ILE A 1 96 ? -3.431 9.338 1.472 1.00 98.62 96 ILE A O 1
ATOM 777 N N . LEU A 1 97 ? -2.603 7.675 0.206 1.00 98.56 97 LEU A N 1
ATOM 778 C CA . LEU A 1 97 ? -3.006 6.585 1.098 1.00 98.56 97 LEU A CA 1
ATOM 779 C C . LEU A 1 97 ? -2.396 6.738 2.497 1.00 98.56 97 LEU A C 1
ATOM 781 O O . LEU A 1 97 ? -3.097 6.604 3.501 1.00 98.56 97 LEU A O 1
ATOM 785 N N . LYS A 1 98 ? -1.099 7.057 2.571 1.00 98.44 98 LYS A N 1
ATOM 786 C CA . LYS A 1 98 ? -0.380 7.278 3.831 1.00 98.44 98 LYS A CA 1
ATOM 787 C C . LYS A 1 98 ? -0.987 8.442 4.618 1.00 98.44 98 LYS A C 1
ATOM 789 O O . LYS A 1 98 ? -1.164 8.320 5.829 1.00 98.44 98 LYS A O 1
ATOM 794 N N . SER A 1 99 ? -1.348 9.529 3.936 1.00 98.56 99 SER A N 1
ATOM 795 C CA . SER A 1 99 ? -1.993 10.702 4.544 1.00 98.56 99 SER A CA 1
ATOM 796 C C . SER A 1 99 ? -3.401 10.386 5.055 1.00 98.56 99 SER A C 1
ATOM 798 O O . SER A 1 99 ? -3.736 10.740 6.184 1.00 98.56 99 SER A O 1
ATOM 800 N N . PHE A 1 100 ? -4.201 9.655 4.272 1.00 98.81 100 PHE A N 1
ATOM 801 C CA . PHE A 1 100 ? -5.535 9.203 4.677 1.00 98.81 100 PHE A CA 1
ATOM 802 C C . PHE A 1 100 ? -5.483 8.314 5.929 1.00 98.81 100 PHE A C 1
ATOM 804 O O . PHE A 1 100 ? -6.178 8.575 6.910 1.00 98.81 100 PHE A O 1
ATOM 811 N N . ILE A 1 101 ? -4.603 7.309 5.941 1.00 98.81 101 ILE A N 1
ATOM 812 C CA . ILE A 1 101 ? -4.451 6.394 7.082 1.00 98.81 101 ILE A CA 1
ATOM 813 C C . ILE A 1 101 ? -3.936 7.135 8.324 1.00 98.81 101 ILE A C 1
ATOM 815 O O . ILE A 1 101 ? -4.391 6.857 9.434 1.00 98.81 101 ILE A O 1
ATOM 819 N N . ALA A 1 102 ? -3.025 8.100 8.156 1.00 98.81 102 ALA A N 1
ATOM 820 C CA . ALA A 1 102 ? -2.574 8.949 9.256 1.00 98.81 102 ALA A CA 1
ATOM 821 C C . ALA A 1 102 ? -3.730 9.757 9.861 1.00 98.81 102 ALA A C 1
ATOM 823 O O . ALA A 1 102 ? -3.876 9.775 11.083 1.00 98.81 102 ALA A O 1
ATOM 824 N N . HIS A 1 103 ? -4.589 10.348 9.026 1.00 98.81 103 HIS A N 1
ATOM 825 C CA . HIS A 1 103 ? -5.779 11.061 9.485 1.00 98.81 103 HIS A CA 1
ATOM 826 C C . HIS A 1 103 ? -6.727 10.135 10.263 1.00 98.81 103 HIS A C 1
ATOM 828 O O . HIS A 1 103 ? -7.090 10.437 11.400 1.00 98.81 103 HIS A O 1
ATOM 834 N N . CYS A 1 104 ? -7.064 8.962 9.717 1.00 98.81 104 CYS A N 1
ATOM 835 C CA . CYS A 1 104 ? -7.899 7.991 10.427 1.00 98.81 104 CYS A CA 1
ATOM 836 C C . CYS A 1 104 ? -7.285 7.583 11.776 1.00 98.81 104 CYS A C 1
ATOM 838 O O . CYS A 1 104 ? -7.984 7.564 12.788 1.00 98.81 104 CYS A O 1
ATO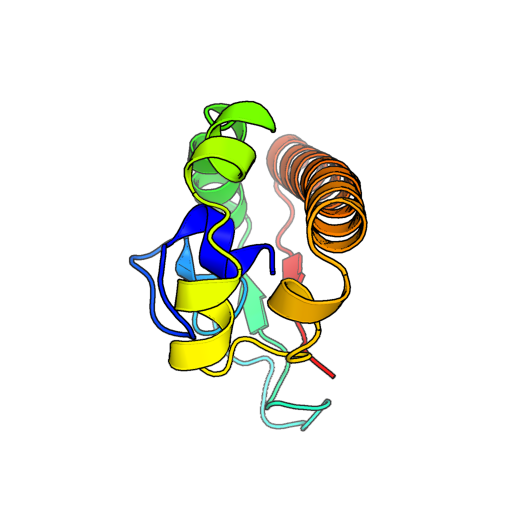M 840 N N . SER A 1 105 ? -5.972 7.331 11.822 1.00 98.81 105 SER A N 1
ATOM 841 C CA . SER A 1 105 ? -5.267 6.980 13.059 1.00 98.81 105 SER A CA 1
ATOM 842 C C . SER A 1 105 ? -5.292 8.107 14.097 1.00 98.81 105 SER A C 1
ATOM 844 O O . SER A 1 105 ? -5.490 7.832 15.280 1.00 98.81 105 SER A O 1
ATOM 846 N N . GLN A 1 106 ? -5.088 9.363 13.688 1.00 98.69 106 GLN A N 1
ATOM 847 C CA . GLN A 1 106 ? -5.102 10.529 14.586 1.00 98.69 106 GLN A CA 1
ATOM 848 C C . GLN A 1 106 ? -6.475 10.747 15.230 1.00 98.69 106 GLN A C 1
ATOM 850 O O . GLN A 1 106 ? -6.557 11.146 16.390 1.00 98.69 106 GLN A O 1
ATOM 855 N N . HIS A 1 107 ? -7.543 10.439 14.493 1.00 98.75 107 HIS A N 1
ATOM 856 C CA . HIS A 1 107 ? -8.926 10.614 14.934 1.00 98.75 107 HIS A CA 1
ATOM 857 C C . HIS A 1 107 ? -9.583 9.326 15.451 1.00 98.75 107 HIS A C 1
ATOM 859 O O . HIS A 1 107 ? -10.782 9.326 15.715 1.00 98.75 107 HIS A O 1
ATOM 865 N N . GLN A 1 108 ? -8.814 8.243 15.625 1.00 98.69 108 GLN A N 1
ATOM 866 C CA . GLN A 1 108 ? -9.302 6.949 16.128 1.00 98.69 108 GLN A CA 1
ATOM 867 C C . GLN A 1 108 ? -10.458 6.374 15.287 1.00 98.69 108 GLN A C 1
ATOM 869 O O . GLN A 1 108 ? -11.389 5.758 15.808 1.00 98.69 108 GLN A O 1
ATOM 874 N N . LEU A 1 109 ? -10.386 6.561 13.970 1.00 98.88 109 LEU A N 1
ATOM 875 C CA . LEU A 1 109 ? -11.378 6.093 13.010 1.00 98.88 109 LEU A CA 1
ATOM 876 C C . LEU A 1 109 ? -10.983 4.730 12.436 1.00 98.88 109 LEU A C 1
ATOM 878 O O . LEU A 1 109 ? -9.808 4.462 12.183 1.00 98.88 109 LEU A O 1
ATOM 882 N N . GLY A 1 110 ? -11.986 3.885 12.194 1.00 98.50 110 GLY A N 1
ATOM 883 C CA . GLY A 1 110 ? -11.839 2.746 11.291 1.00 98.50 110 GLY A CA 1
ATOM 884 C C . GLY A 1 110 ? -11.833 3.193 9.827 1.00 98.50 110 GLY A C 1
ATOM 885 O O . GLY A 1 110 ? -12.099 4.356 9.514 1.00 98.50 110 GLY A O 1
ATOM 886 N N . MET A 1 111 ? -11.565 2.263 8.917 1.00 98.38 111 MET A N 1
ATOM 887 C CA . MET A 1 111 ? -11.655 2.506 7.476 1.00 98.38 111 MET A CA 1
ATOM 888 C C . MET A 1 111 ? -12.313 1.339 6.745 1.00 98.38 111 MET A C 1
ATOM 890 O O . MET A 1 111 ? -12.396 0.222 7.260 1.00 98.38 111 MET A O 1
ATOM 894 N N . VAL A 1 112 ? -12.766 1.614 5.525 1.00 97.69 112 VAL A N 1
ATOM 895 C CA . VAL A 1 112 ? -13.339 0.623 4.615 1.00 97.69 112 VAL A CA 1
ATOM 896 C C . VAL A 1 112 ? -12.489 0.568 3.354 1.00 97.69 112 VAL A C 1
ATOM 898 O O . VAL A 1 112 ? -12.158 1.608 2.789 1.00 97.69 112 VAL A O 1
ATOM 901 N N . VAL A 1 113 ? -12.154 -0.639 2.908 1.00 97.12 113 VAL A N 1
ATOM 902 C CA . VAL A 1 113 ? -11.396 -0.890 1.677 1.00 97.12 113 VAL A CA 1
ATOM 903 C C . VAL A 1 113 ? -12.248 -1.725 0.731 1.00 97.12 113 VAL A C 1
ATOM 905 O O . VAL A 1 113 ? -12.825 -2.729 1.136 1.00 97.12 113 VAL A O 1
ATOM 908 N N . TYR A 1 114 ? -12.323 -1.337 -0.536 1.00 95.69 114 TYR A N 1
ATOM 909 C CA . TYR A 1 114 ? -12.873 -2.177 -1.595 1.00 95.69 114 TYR A CA 1
ATOM 910 C C . TYR A 1 114 ? -12.004 -2.056 -2.845 1.00 95.69 114 TYR A C 1
ATOM 912 O O . TYR A 1 114 ? -11.311 -1.056 -3.033 1.00 95.69 114 TYR A O 1
ATOM 920 N N . LEU A 1 115 ? -12.020 -3.097 -3.672 1.00 93.12 115 LEU A N 1
ATOM 921 C CA . LEU A 1 115 ? -11.281 -3.165 -4.927 1.00 93.12 115 LEU A CA 1
ATOM 922 C C . LEU A 1 115 ? -12.285 -3.408 -6.050 1.00 93.12 115 LEU A C 1
ATOM 924 O O . LEU A 1 115 ? -13.098 -4.327 -5.933 1.00 93.12 115 LEU A O 1
ATOM 928 N N . CYS A 1 116 ? -12.198 -2.628 -7.123 1.00 87.12 116 CYS A N 1
ATOM 929 C CA . CYS A 1 116 ? -13.062 -2.706 -8.299 1.00 87.12 116 CYS A CA 1
ATOM 930 C C . CYS A 1 116 ? -12.252 -2.635 -9.595 1.00 87.12 116 CYS A C 1
ATOM 932 O O . CYS A 1 116 ? -11.177 -1.990 -9.585 1.00 87.12 116 CYS A O 1
#

Radius of gyration: 14.22 Å; chains: 1; bounding box: 36×23×37 Å

pLDDT: mean 97.39, std 1.84, range [87.12, 98.88]

Secondary structure (DSSP, 8-state):
-HHHHHHSSSS---TTTTTTTT-SEEEEEEESSSSEEEEE-HHHHHHHHHHHHT--HHHHHHH--HHHHHHTT-TTS-HHHHHHHHHHHHHHHHHHHHHHHHHHHHTT--EEE---

InterPro domains:
  IPR015068 Protein of unknown function DUF1877 [PF08974] (1-114)
  IPR035944 YfbM-like super family [G3DSA:3.40.1760.10] (1-115)
  IPR035944 YfbM-like super family [SSF111069] (2-115)

Foldseek 3Di:
DQLCLLAVAQQDHDPPSNVQHPHADFPPFDAPDPTGKHKFFLVSLLVVLVSLVPDALVSSVVRQDLVSCCVNVRPPNCCVVCPPVNSVVNRVVSVVVSVVSVVSNVVRHMDIHDDD

Sequence (116 aa):
GIHYCLNKTSYKAEPPMDFITLGGQMAGKVEVGYGPARLIDSNTVKAIHERLAKLTVEDLRNNYDPRAMEKLNIYPKIWLRDSEEGFDYIAEYFNILKSFIAHCSQHQLGMVVYLC